Protein AF-A0A926JW50-F1 (afdb_monomer)

pLDDT: mean 82.28, std 10.08, range [58.91, 96.81]

Radius of gyration: 19.08 Å; Cα contacts (8 Å, |Δi|>4): 67; chains: 1; bounding box: 47×31×54 Å

Structure (mmCIF, N/CA/C/O backbone):
data_AF-A0A926JW50-F1
#
_entry.id   AF-A0A926JW50-F1
#
loop_
_atom_site.group_PDB
_atom_site.id
_atom_site.type_symbol
_atom_site.label_atom_id
_atom_site.label_alt_id
_atom_site.label_comp_id
_atom_site.label_asym_id
_atom_site.label_entity_id
_atom_site.label_seq_id
_atom_site.pdbx_PDB_ins_code
_atom_site.Cartn_x
_atom_site.Cartn_y
_atom_site.Cartn_z
_atom_site.occupancy
_atom_site.B_iso_or_equiv
_atom_site.auth_seq_id
_atom_site.auth_comp_id
_atom_site.auth_asym_id
_atom_site.auth_atom_id
_atom_site.pdbx_PDB_model_num
ATOM 1 N N . MET A 1 1 ? -28.348 -3.657 24.949 1.00 60.28 1 MET A N 1
ATOM 2 C CA . MET A 1 1 ? -28.036 -3.045 23.634 1.00 60.28 1 MET A CA 1
ATOM 3 C C . MET A 1 1 ? -27.288 -1.709 23.721 1.00 60.28 1 MET A C 1
ATOM 5 O O . MET A 1 1 ? -26.194 -1.633 23.182 1.00 60.28 1 MET A O 1
ATOM 9 N N . MET A 1 2 ? -27.793 -0.665 24.397 1.00 67.38 2 MET A N 1
ATOM 10 C CA . MET A 1 2 ? -27.147 0.671 24.382 1.00 67.38 2 MET A CA 1
ATOM 11 C C . MET A 1 2 ? -25.767 0.724 25.075 1.00 67.38 2 MET A C 1
ATOM 13 O O . MET A 1 2 ? -24.873 1.434 24.622 1.00 67.38 2 MET A O 1
ATOM 17 N N . LYS A 1 3 ? -25.569 -0.070 26.140 1.00 71.50 3 LYS A 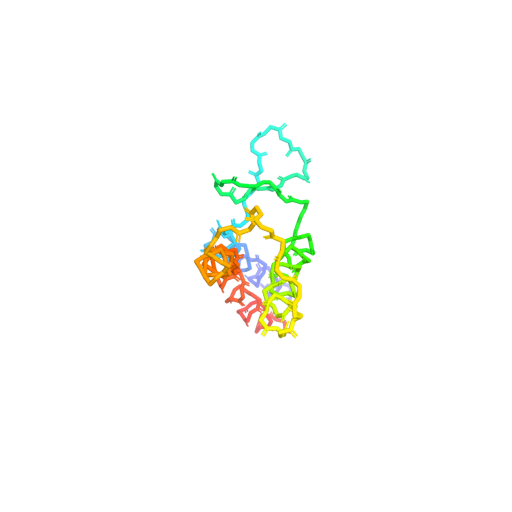N 1
ATOM 18 C CA . LYS A 1 3 ? -24.268 -0.216 26.824 1.00 71.50 3 LYS A CA 1
ATOM 19 C C . LYS A 1 3 ? -23.210 -0.893 25.938 1.00 71.50 3 LYS A C 1
ATOM 21 O O . LYS A 1 3 ? -22.079 -0.427 25.902 1.00 71.50 3 LYS A O 1
ATOM 26 N N . THR A 1 4 ? -23.593 -1.923 25.180 1.00 77.25 4 THR A N 1
ATOM 27 C CA . THR A 1 4 ? -22.712 -2.638 24.238 1.00 77.25 4 THR A CA 1
ATOM 28 C C . THR A 1 4 ? -22.263 -1.728 23.096 1.00 77.25 4 THR A C 1
ATOM 30 O O . THR A 1 4 ? -21.074 -1.622 22.843 1.00 77.25 4 THR A O 1
ATOM 33 N N . LYS A 1 5 ? -23.181 -0.952 22.495 1.00 78.12 5 LYS A N 1
ATOM 34 C CA . LYS A 1 5 ? -22.829 0.028 21.448 1.00 78.12 5 LYS A CA 1
ATOM 35 C C . LYS A 1 5 ? -21.827 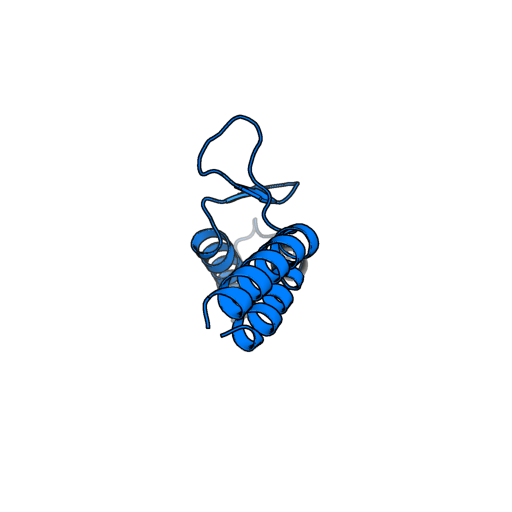1.087 21.930 1.00 78.12 5 LYS A C 1
ATOM 37 O O . LYS A 1 5 ? -20.902 1.428 21.203 1.00 78.12 5 LYS A O 1
ATOM 42 N N . LYS A 1 6 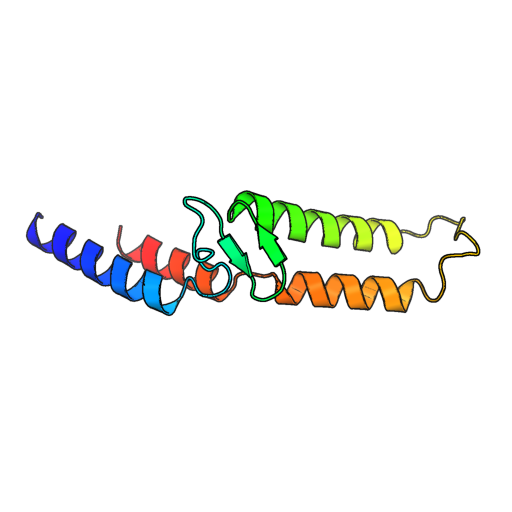? -21.983 1.590 23.163 1.00 82.44 6 LYS A N 1
ATOM 43 C CA . LYS A 1 6 ? -21.027 2.541 23.764 1.00 82.44 6 LYS A CA 1
ATOM 44 C C . LYS A 1 6 ? -19.654 1.913 24.028 1.00 82.44 6 LYS A C 1
ATOM 46 O O . LYS A 1 6 ? -18.652 2.598 23.864 1.00 82.44 6 LYS A O 1
ATOM 51 N N . LYS A 1 7 ? -19.614 0.637 24.427 1.00 86.00 7 LYS A N 1
ATOM 52 C CA . LYS A 1 7 ? -18.370 -0.118 24.625 1.00 86.00 7 LYS A CA 1
ATOM 53 C C . LYS A 1 7 ? -17.636 -0.332 23.295 1.00 86.00 7 LYS A C 1
ATOM 55 O O . LYS A 1 7 ? -16.483 0.062 23.195 1.00 86.00 7 LYS A O 1
ATOM 60 N N . ASN A 1 8 ? -18.330 -0.823 22.268 1.00 86.38 8 ASN A N 1
ATOM 61 C CA . ASN A 1 8 ? -17.736 -1.074 20.950 1.00 86.38 8 ASN A CA 1
ATOM 62 C C . ASN A 1 8 ? -17.223 0.223 20.302 1.00 86.38 8 ASN A C 1
ATOM 64 O O . ASN A 1 8 ? -16.162 0.226 19.696 1.00 86.38 8 ASN A O 1
ATOM 68 N N . LEU A 1 9 ? -17.923 1.353 20.485 1.00 86.69 9 LEU A N 1
ATOM 69 C CA . LEU A 1 9 ? -17.448 2.658 20.007 1.00 86.69 9 LEU A CA 1
ATOM 70 C C . LEU A 1 9 ? -16.151 3.104 20.700 1.00 86.69 9 LEU A C 1
ATOM 72 O O . LEU A 1 9 ? -15.310 3.737 20.069 1.00 86.69 9 LEU A O 1
ATOM 76 N N . LYS A 1 10 ? -16.002 2.814 21.997 1.00 88.81 10 LYS A N 1
ATOM 77 C CA . LYS A 1 10 ? -14.779 3.131 22.741 1.00 88.81 10 LYS A CA 1
ATOM 78 C C . LYS A 1 10 ? -13.611 2.275 22.245 1.00 88.81 10 LYS A C 1
ATOM 80 O O . LYS A 1 10 ? -12.568 2.829 21.926 1.00 88.81 10 LYS A O 1
ATOM 85 N N . GLU A 1 11 ? -13.828 0.969 22.108 1.00 87.44 11 GLU A N 1
ATOM 86 C CA . GLU A 1 11 ? -12.824 0.033 21.582 1.00 87.44 11 GLU A CA 1
ATOM 87 C C . GLU A 1 11 ? -12.415 0.391 20.146 1.00 87.44 11 GLU A C 1
ATOM 89 O O . GLU A 1 11 ? -11.233 0.378 19.828 1.00 87.44 11 GLU A O 1
ATOM 94 N N . LEU A 1 12 ? -13.362 0.807 19.296 1.00 88.50 12 LEU A N 1
ATOM 95 C CA . LEU A 1 12 ? -13.064 1.238 17.929 1.00 88.50 12 LEU A CA 1
ATOM 96 C C . LEU A 1 12 ? -12.192 2.503 17.885 1.00 88.50 12 LEU A C 1
ATOM 98 O O . LEU A 1 12 ? -11.339 2.618 17.011 1.00 88.50 12 LEU A O 1
ATOM 102 N N . LYS A 1 13 ? -12.387 3.446 18.818 1.00 86.19 13 LYS A N 1
ATOM 103 C CA . LYS A 1 13 ? -11.550 4.654 18.916 1.00 86.19 13 LYS A CA 1
ATOM 104 C C . LYS A 1 13 ? -10.125 4.328 19.354 1.00 86.19 13 LYS A C 1
ATOM 106 O O . LYS A 1 13 ? -9.189 4.771 18.704 1.00 86.19 13 LYS A O 1
ATOM 111 N N . GLU A 1 14 ? -9.977 3.532 20.411 1.00 87.69 14 G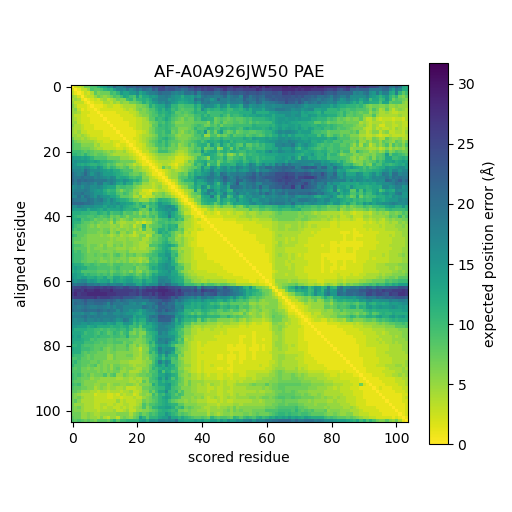LU A N 1
ATOM 112 C CA . GLU A 1 14 ? -8.662 3.094 20.909 1.00 87.69 14 GLU A CA 1
ATOM 113 C C . GLU A 1 14 ? -7.907 2.289 19.841 1.00 87.69 14 GLU A C 1
ATOM 115 O O . GLU A 1 14 ? -6.696 2.430 19.659 1.00 87.69 14 GLU A O 1
ATOM 120 N N . LEU A 1 15 ? -8.640 1.474 19.081 1.00 85.81 15 LEU A N 1
ATOM 121 C CA . LEU A 1 15 ? -8.081 0.747 17.958 1.00 85.81 15 LEU A CA 1
ATOM 122 C C . LEU A 1 15 ? -7.632 1.703 16.845 1.00 85.81 15 LEU A C 1
ATOM 124 O O . LEU A 1 15 ? -6.488 1.631 16.422 1.00 85.81 15 LEU A O 1
ATOM 128 N N . ALA A 1 16 ? -8.480 2.648 16.431 1.00 83.00 16 ALA A N 1
ATOM 129 C CA . ALA A 1 16 ? -8.144 3.607 15.378 1.00 83.00 16 ALA A CA 1
ATOM 130 C C . ALA A 1 16 ? -6.865 4.400 15.695 1.00 83.00 16 ALA A C 1
ATOM 132 O O . ALA A 1 16 ? -6.008 4.556 14.831 1.00 83.00 16 ALA A O 1
ATOM 133 N N . GLU A 1 17 ? -6.709 4.846 16.942 1.00 80.69 17 GLU A N 1
ATOM 134 C CA . GLU A 1 17 ? -5.530 5.592 17.404 1.00 80.69 17 GLU A CA 1
ATOM 135 C C . GLU A 1 17 ? -4.234 4.766 17.383 1.00 80.69 17 GLU A C 1
ATOM 137 O O . GLU A 1 17 ? -3.153 5.336 17.250 1.00 80.69 17 GLU A O 1
ATOM 142 N N . SER A 1 18 ? -4.325 3.439 17.512 1.00 79.12 18 SER A N 1
ATOM 143 C CA . SER A 1 18 ? -3.156 2.551 17.575 1.00 79.12 18 SER A CA 1
ATOM 144 C C . SER A 1 18 ? -2.780 1.909 16.239 1.00 79.12 18 SER A C 1
ATOM 146 O O . SER A 1 18 ? -1.647 1.453 16.101 1.00 79.12 18 SER A O 1
ATOM 148 N N . THR A 1 19 ? -3.695 1.872 15.265 1.00 76.94 19 THR A N 1
ATOM 149 C CA . THR A 1 19 ? -3.500 1.116 14.015 1.00 76.94 19 THR A CA 1
ATOM 150 C C . THR A 1 19 ? -3.680 1.930 12.730 1.00 76.94 19 THR A C 1
ATOM 152 O O . THR A 1 19 ? -3.293 1.448 11.676 1.00 76.94 19 THR A O 1
ATOM 155 N N . LEU A 1 20 ? -4.249 3.144 12.771 1.00 79.06 20 LEU A N 1
ATOM 156 C CA . LEU A 1 20 ? -4.327 4.037 11.599 1.00 79.06 20 LEU A CA 1
ATOM 157 C C . LEU A 1 20 ? -3.120 4.989 11.571 1.00 79.06 20 LEU A C 1
ATOM 159 O O . LEU A 1 20 ? -3.255 6.192 11.804 1.00 79.06 20 LEU A O 1
ATOM 163 N N . ILE A 1 21 ? -1.924 4.433 11.374 1.00 74.31 21 ILE A N 1
ATOM 164 C CA . ILE A 1 21 ? -0.648 5.144 11.556 1.00 74.31 21 ILE A CA 1
ATOM 165 C C . ILE A 1 21 ? 0.099 5.434 10.251 1.00 74.31 21 ILE A C 1
ATOM 167 O O . ILE A 1 21 ? 0.945 6.333 10.237 1.00 74.31 21 ILE A O 1
ATOM 171 N N . THR A 1 22 ? -0.210 4.712 9.173 1.00 73.56 22 THR A N 1
ATOM 172 C CA . THR A 1 22 ? 0.387 4.866 7.842 1.00 73.56 22 THR A CA 1
ATOM 173 C C . THR A 1 22 ? -0.060 6.171 7.203 1.00 73.56 22 THR A C 1
ATOM 175 O O . THR A 1 22 ? 0.762 6.913 6.669 1.00 73.56 22 THR A O 1
ATOM 178 N N . LEU A 1 23 ? -1.358 6.472 7.288 1.00 77.56 23 LEU A N 1
ATOM 179 C CA . LEU A 1 23 ? -1.969 7.662 6.710 1.00 77.56 23 LEU A CA 1
ATOM 180 C C . LEU A 1 23 ? -2.455 8.599 7.829 1.00 77.56 23 LEU A C 1
ATOM 182 O O . LEU A 1 23 ? -3.511 8.391 8.424 1.00 77.56 23 LEU A O 1
ATOM 186 N N . GLN A 1 24 ? -1.679 9.639 8.125 1.00 75.06 24 GLN A N 1
ATOM 187 C CA . GLN A 1 24 ? -1.910 10.551 9.248 1.00 75.06 24 GLN A CA 1
ATOM 188 C C . GLN A 1 24 ? -2.613 11.835 8.796 1.00 75.06 24 GLN A C 1
ATOM 190 O O . GLN A 1 24 ? -2.355 12.307 7.696 1.00 75.06 24 GLN A O 1
ATOM 195 N N . PRO A 1 25 ? -3.485 12.464 9.600 1.00 70.44 25 PRO A N 1
ATOM 196 C CA . PRO A 1 25 ? -4.047 13.768 9.252 1.00 70.44 25 PRO A CA 1
ATOM 197 C C . PRO A 1 25 ? -2.949 14.835 9.142 1.00 70.44 25 PRO A C 1
ATOM 199 O O . PRO A 1 25 ? -2.181 15.049 10.082 1.00 70.44 25 PRO A O 1
ATOM 202 N N . ARG A 1 26 ? -2.905 15.563 8.024 1.00 72.62 26 ARG A N 1
ATOM 203 C CA . ARG A 1 26 ? -1.915 16.620 7.806 1.00 72.62 26 ARG A CA 1
ATOM 204 C C . ARG A 1 26 ? -2.234 17.837 8.673 1.00 72.62 26 ARG A C 1
ATOM 206 O O . ARG A 1 26 ? -3.291 18.458 8.544 1.00 72.62 26 ARG A O 1
ATOM 213 N N . LYS A 1 27 ? -1.284 18.257 9.514 1.00 72.88 27 LYS A N 1
ATOM 214 C CA . LYS A 1 27 ? -1.459 19.442 10.373 1.00 72.88 27 LYS A CA 1
ATOM 215 C C . LYS A 1 27 ? -1.767 20.698 9.546 1.00 72.88 27 LYS A C 1
ATOM 217 O O . LYS A 1 27 ? -1.020 21.057 8.638 1.00 72.88 27 LYS A O 1
ATOM 222 N N . GLY A 1 28 ? -2.851 21.389 9.903 1.00 72.69 28 GLY A N 1
ATOM 223 C CA . GLY A 1 28 ? -3.259 22.660 9.291 1.00 72.69 28 GLY A CA 1
ATOM 224 C C . GLY A 1 28 ? -4.178 22.543 8.071 1.00 72.69 28 GLY A C 1
ATOM 225 O O . GLY A 1 28 ? -4.569 23.574 7.533 1.00 72.69 28 GLY A O 1
ATOM 226 N N . TYR A 1 29 ? -4.554 21.329 7.655 1.00 62.88 29 TYR A N 1
ATOM 227 C CA . TYR A 1 29 ? -5.504 21.105 6.565 1.00 62.88 29 TYR A CA 1
ATOM 228 C C . TYR A 1 29 ? -6.635 20.186 7.031 1.00 62.88 29 TYR A C 1
ATOM 230 O O . TYR A 1 29 ? -6.389 19.065 7.467 1.00 62.88 29 TYR A O 1
ATOM 238 N N . THR A 1 30 ? -7.878 20.652 6.929 1.00 61.34 30 THR A N 1
ATOM 239 C CA . THR A 1 30 ? -9.056 19.787 7.062 1.00 61.34 30 THR A CA 1
ATOM 240 C C . THR A 1 30 ? -9.130 18.880 5.831 1.00 61.34 30 THR A C 1
ATOM 242 O O . THR A 1 30 ? -8.934 19.356 4.714 1.00 61.34 30 THR A O 1
ATOM 245 N N . ASP A 1 31 ? -9.359 17.584 6.043 1.00 66.56 31 ASP A N 1
ATOM 246 C CA . ASP A 1 31 ? -9.547 16.564 4.995 1.00 66.56 31 ASP A CA 1
ATOM 247 C C . ASP A 1 31 ? -8.315 16.226 4.136 1.00 66.56 31 ASP A C 1
ATOM 249 O O . ASP A 1 31 ? -8.449 15.755 3.009 1.00 66.56 31 ASP A O 1
ATOM 253 N N . LYS A 1 32 ? -7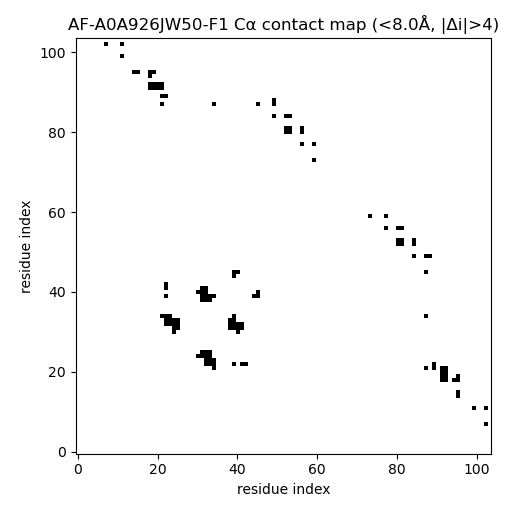.097 16.436 4.650 1.00 62.66 32 LYS A N 1
ATOM 254 C CA . LYS A 1 32 ? -5.868 15.969 3.987 1.00 62.66 32 LYS A CA 1
ATOM 255 C C . LYS A 1 32 ? -5.086 15.024 4.875 1.00 62.66 32 LYS A C 1
ATOM 257 O O . LYS A 1 32 ? -4.963 15.271 6.075 1.00 62.66 32 LYS A O 1
ATOM 262 N N . PHE A 1 33 ? -4.49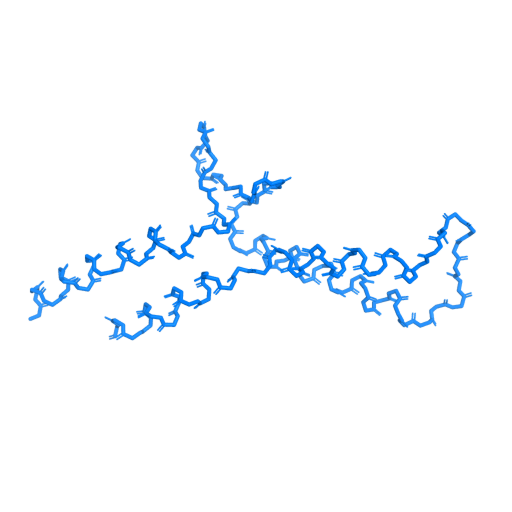4 14.004 4.263 1.00 64.62 33 PHE A N 1
ATOM 263 C CA . PHE A 1 33 ? -3.680 13.025 4.960 1.00 64.62 33 PHE A CA 1
ATOM 264 C C . PHE A 1 33 ? -2.256 12.925 4.380 1.00 64.62 33 PHE A C 1
ATOM 266 O O . PHE A 1 33 ? -2.003 13.266 3.223 1.00 64.62 33 PHE A O 1
ATOM 273 N N . GLU A 1 34 ? -1.316 12.474 5.204 1.00 59.56 34 GLU A N 1
ATOM 274 C CA . GLU A 1 34 ? 0.106 12.327 4.920 1.00 59.56 34 GLU A CA 1
ATOM 275 C C . GLU A 1 34 ? 0.590 10.923 5.303 1.00 59.56 34 GLU A C 1
ATOM 277 O O . GLU A 1 34 ? 0.356 10.437 6.404 1.00 59.56 34 GLU A O 1
ATOM 282 N N . VAL A 1 35 ? 1.301 10.275 4.389 1.00 64.25 35 VAL A N 1
ATOM 283 C CA . VAL A 1 35 ? 2.377 9.348 4.752 1.00 64.25 35 VAL A CA 1
ATOM 284 C C . VAL A 1 35 ? 3.591 10.248 5.026 1.00 64.25 35 VAL A C 1
ATOM 286 O O . VAL A 1 35 ? 3.709 11.264 4.338 1.00 64.25 35 VAL A O 1
ATOM 289 N N . PRO A 1 36 ? 4.518 9.940 5.955 1.00 65.12 36 PRO A N 1
ATOM 290 C CA . PRO A 1 36 ? 5.605 10.852 6.354 1.00 65.12 36 PRO A CA 1
ATOM 291 C C . PRO A 1 36 ? 6.474 11.455 5.221 1.00 65.12 36 PRO A C 1
ATOM 293 O O . PRO A 1 36 ? 7.313 12.318 5.475 1.00 65.12 36 PRO A O 1
ATOM 296 N N . PHE A 1 37 ? 6.293 11.007 3.975 1.00 62.56 37 PHE A N 1
ATOM 297 C CA . PHE A 1 37 ? 7.028 11.413 2.782 1.00 62.56 37 PHE A CA 1
ATOM 298 C C . PHE A 1 37 ? 6.126 11.841 1.594 1.00 62.56 37 PHE A C 1
ATOM 300 O O . PHE A 1 37 ? 6.658 12.375 0.623 1.00 62.56 37 PHE A O 1
ATOM 307 N N . VAL A 1 38 ? 4.796 11.610 1.622 1.00 72.38 38 VAL A N 1
ATOM 308 C CA . VAL A 1 38 ? 3.856 11.831 0.489 1.00 72.38 38 VAL A CA 1
ATOM 309 C C . VAL A 1 38 ? 2.435 12.152 0.994 1.00 72.38 38 VAL A C 1
ATOM 311 O O . VAL A 1 38 ? 1.979 11.556 1.962 1.00 72.38 38 VAL A O 1
ATOM 314 N N . ASN A 1 39 ? 1.712 13.070 0.339 1.00 75.69 39 ASN A N 1
ATOM 315 C CA . ASN A 1 39 ? 0.317 13.398 0.684 1.00 75.69 39 ASN A CA 1
ATOM 316 C C . ASN A 1 39 ? -0.672 12.584 -0.161 1.00 75.69 39 ASN A C 1
ATOM 318 O O . ASN A 1 39 ? -0.460 12.476 -1.367 1.00 75.69 39 ASN A O 1
ATOM 322 N N . PHE A 1 40 ? -1.769 12.128 0.448 1.00 82.62 40 PHE A N 1
ATOM 323 C CA . PHE A 1 40 ? -2.883 11.456 -0.233 1.00 82.62 40 PHE A CA 1
ATOM 324 C C . PHE A 1 40 ? -4.223 12.048 0.213 1.00 82.62 40 PHE A C 1
ATOM 326 O O . PHE A 1 40 ? -4.362 12.530 1.341 1.00 82.62 40 PHE A O 1
ATOM 333 N N . GLU A 1 41 ? -5.226 11.999 -0.661 1.00 84.00 41 GLU A N 1
ATOM 334 C CA . GLU A 1 41 ? -6.587 12.442 -0.320 1.00 84.00 41 GLU A CA 1
ATOM 335 C C . GLU A 1 41 ? -7.288 11.472 0.649 1.00 84.00 41 GLU A C 1
ATOM 337 O O . GLU A 1 41 ? -8.131 11.877 1.447 1.00 84.00 41 GLU A O 1
ATOM 342 N N . GLY A 1 42 ? -6.918 10.189 0.623 1.00 85.06 42 GLY A N 1
ATOM 343 C CA . GLY A 1 42 ? -7.478 9.146 1.482 1.00 85.06 42 GLY A CA 1
ATOM 344 C C . GLY A 1 42 ? -7.041 7.742 1.057 1.00 85.06 42 GLY A C 1
ATOM 345 O O . GLY A 1 42 ? -6.202 7.585 0.170 1.00 85.06 42 GLY A O 1
ATOM 346 N N . TYR A 1 43 ? -7.645 6.703 1.645 1.00 86.88 43 TYR A N 1
ATOM 347 C CA . TYR A 1 43 ? -7.308 5.304 1.331 1.00 86.88 43 TYR A CA 1
ATOM 348 C C . TYR A 1 43 ? -7.544 4.923 -0.129 1.00 86.88 43 TYR A C 1
ATOM 350 O O . TYR A 1 43 ? -6.759 4.171 -0.693 1.00 86.88 43 TYR A O 1
ATOM 358 N N . THR A 1 44 ? -8.592 5.451 -0.763 1.00 88.50 44 THR A N 1
ATOM 359 C CA . THR A 1 44 ? -8.856 5.190 -2.185 1.00 88.50 44 THR A CA 1
ATOM 360 C C . THR A 1 44 ? -7.702 5.669 -3.066 1.00 88.50 44 THR A C 1
ATOM 362 O O . THR A 1 44 ? -7.270 4.941 -3.954 1.00 88.50 44 THR A O 1
ATOM 365 N N . ASP A 1 45 ? -7.174 6.861 -2.788 1.00 90.75 45 ASP A N 1
ATOM 366 C CA . ASP A 1 45 ? -6.039 7.451 -3.504 1.00 90.75 45 ASP A CA 1
ATOM 367 C C . ASP A 1 45 ? -4.727 6.695 -3.211 1.00 90.75 45 ASP A C 1
ATOM 369 O O . ASP A 1 45 ? -3.973 6.356 -4.126 1.00 90.75 45 ASP A O 1
ATOM 373 N N . LEU A 1 46 ? -4.509 6.303 -1.948 1.00 90.38 46 LEU A N 1
ATOM 374 C CA . LEU A 1 46 ? -3.394 5.435 -1.553 1.00 90.38 46 LEU A CA 1
ATOM 375 C C . LEU A 1 46 ? -3.410 4.102 -2.322 1.00 90.38 46 LEU A C 1
ATOM 377 O O . LEU A 1 46 ? -2.406 3.722 -2.926 1.00 90.38 46 LEU A O 1
ATOM 381 N N . PHE A 1 47 ? -4.548 3.403 -2.345 1.00 92.06 47 PHE A N 1
ATOM 382 C CA . PHE A 1 47 ? -4.674 2.122 -3.043 1.00 92.06 47 PHE A CA 1
ATOM 383 C C . PHE A 1 47 ? -4.552 2.270 -4.559 1.00 92.06 47 PHE A C 1
ATOM 385 O O . PHE A 1 47 ? -3.871 1.458 -5.182 1.00 92.06 47 PHE A O 1
ATOM 392 N N . ALA A 1 48 ? -5.145 3.311 -5.151 1.00 94.19 48 ALA A N 1
ATOM 393 C CA . ALA A 1 48 ? -4.984 3.604 -6.573 1.00 94.19 48 ALA A CA 1
ATOM 394 C C . ALA A 1 48 ? -3.512 3.864 -6.929 1.00 94.19 48 ALA A C 1
ATOM 396 O O . ALA A 1 48 ? -3.022 3.378 -7.950 1.00 94.19 48 ALA A O 1
ATOM 397 N N . THR A 1 49 ? -2.779 4.562 -6.058 1.00 94.50 49 THR A N 1
ATOM 398 C CA . THR A 1 49 ? -1.343 4.800 -6.227 1.00 94.50 49 THR A CA 1
ATOM 399 C C . THR A 1 49 ? -0.545 3.499 -6.159 1.00 94.50 49 THR A C 1
ATOM 401 O O . THR A 1 49 ? 0.256 3.231 -7.054 1.00 94.50 49 THR A O 1
ATOM 404 N N . ILE A 1 50 ? -0.775 2.659 -5.144 1.00 95.06 50 ILE A N 1
ATOM 405 C CA . ILE A 1 50 ? -0.125 1.342 -5.025 1.00 95.06 50 ILE A CA 1
ATOM 406 C C . ILE A 1 50 ? -0.411 0.494 -6.269 1.00 95.06 50 ILE A C 1
ATOM 408 O O . ILE A 1 50 ? 0.507 -0.075 -6.859 1.00 95.06 50 ILE A O 1
ATOM 412 N N . GLU A 1 51 ? -1.670 0.447 -6.707 1.00 96.69 51 GLU A N 1
ATOM 413 C CA . GLU A 1 51 ? -2.081 -0.303 -7.890 1.00 96.69 51 GLU A CA 1
ATOM 414 C C . GLU A 1 51 ? -1.368 0.197 -9.155 1.00 96.69 51 GLU A C 1
ATOM 416 O O . GLU A 1 51 ? -0.863 -0.609 -9.940 1.00 96.69 51 GLU A O 1
ATOM 421 N N . ALA A 1 52 ? -1.273 1.516 -9.345 1.00 96.81 52 ALA A N 1
ATOM 422 C CA . ALA A 1 52 ? -0.567 2.109 -10.475 1.00 96.81 52 ALA A CA 1
ATOM 423 C C . ALA A 1 52 ? 0.926 1.734 -10.482 1.00 96.81 52 ALA A C 1
ATOM 425 O O . ALA A 1 52 ? 1.446 1.334 -11.526 1.00 96.81 52 ALA A O 1
ATOM 426 N N . LEU A 1 53 ? 1.602 1.791 -9.326 1.00 96.31 53 LEU A N 1
ATOM 427 C CA . LEU A 1 53 ? 3.008 1.382 -9.193 1.00 96.31 53 LEU A CA 1
ATOM 428 C C . LEU A 1 53 ? 3.199 -0.092 -9.585 1.00 96.31 53 LEU A C 1
ATOM 430 O O . LEU A 1 53 ? 4.114 -0.417 -10.345 1.00 96.31 53 LEU A O 1
ATOM 434 N N . LEU A 1 54 ? 2.310 -0.979 -9.124 1.00 96.69 54 LEU A N 1
ATOM 435 C CA . LEU A 1 54 ? 2.349 -2.404 -9.459 1.00 96.69 54 LEU A CA 1
ATOM 436 C C . LEU A 1 54 ? 2.097 -2.651 -10.952 1.00 96.69 54 LEU A C 1
ATOM 438 O O . LEU A 1 54 ? 2.859 -3.385 -11.581 1.00 96.69 54 LEU A O 1
ATOM 442 N N . LYS A 1 55 ? 1.075 -2.018 -11.541 1.00 94.56 55 LYS A N 1
ATOM 443 C CA . LYS A 1 55 ? 0.747 -2.149 -12.972 1.00 94.56 55 LYS A CA 1
ATOM 444 C C . LYS A 1 55 ? 1.894 -1.688 -13.866 1.00 94.56 55 LYS A C 1
ATOM 446 O O . LYS A 1 55 ? 2.197 -2.363 -14.845 1.00 94.56 55 LYS A O 1
ATOM 451 N N . VAL A 1 56 ? 2.562 -0.586 -13.519 1.00 92.06 56 VAL A N 1
ATOM 452 C CA . VAL A 1 56 ? 3.743 -0.105 -14.253 1.00 92.06 56 VAL A CA 1
ATOM 453 C C . VAL A 1 56 ? 4.887 -1.114 -14.171 1.00 92.06 56 VAL A C 1
ATOM 455 O O . VAL A 1 56 ? 5.508 -1.398 -15.191 1.00 92.06 56 VAL A O 1
ATOM 458 N N . CYS A 1 57 ? 5.148 -1.701 -12.999 1.00 93.12 57 CYS A N 1
ATOM 459 C CA . CYS A 1 57 ? 6.154 -2.756 -12.867 1.00 93.12 57 CYS A CA 1
ATOM 460 C C . CYS A 1 57 ? 5.804 -4.005 -13.686 1.00 93.12 57 CYS 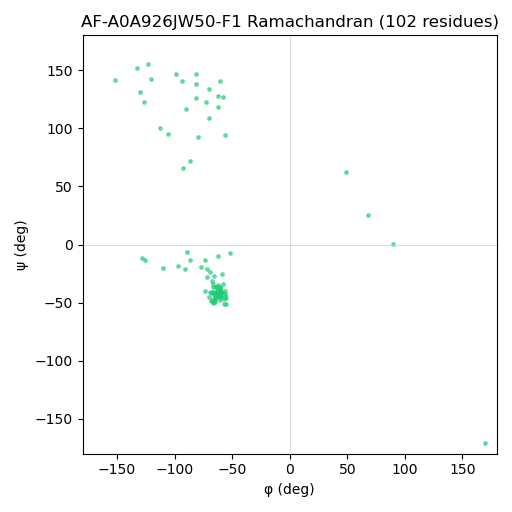A C 1
ATOM 462 O O . CYS A 1 57 ? 6.688 -4.550 -14.334 1.00 93.12 57 CYS A O 1
ATOM 464 N N . VAL A 1 58 ? 4.537 -4.436 -13.693 1.00 91.38 58 VAL A N 1
ATOM 465 C CA . VAL A 1 58 ? 4.066 -5.561 -14.522 1.00 91.38 58 VAL A CA 1
ATOM 466 C C . VAL A 1 58 ? 4.244 -5.259 -16.009 1.00 91.38 58 VAL A C 1
ATOM 468 O O . VAL A 1 58 ? 4.745 -6.099 -16.749 1.00 91.38 58 VAL A O 1
ATOM 471 N N . LEU A 1 59 ? 3.880 -4.055 -16.451 1.00 89.19 59 LEU A N 1
ATOM 472 C CA . LEU A 1 59 ? 4.072 -3.639 -17.838 1.00 89.19 59 LEU A CA 1
ATOM 473 C C . LEU A 1 59 ? 5.562 -3.599 -18.206 1.00 89.19 59 LEU A C 1
ATOM 475 O O . LEU A 1 59 ? 5.939 -4.031 -19.283 1.00 89.19 59 LEU A O 1
ATOM 479 N N . ALA A 1 60 ? 6.417 -3.120 -17.301 1.00 87.56 60 ALA A N 1
ATOM 480 C CA . ALA A 1 60 ? 7.856 -3.028 -17.531 1.00 87.56 60 ALA A CA 1
ATOM 481 C C . ALA A 1 60 ? 8.575 -4.391 -17.530 1.00 87.56 60 ALA A C 1
ATOM 483 O O . ALA A 1 60 ? 9.689 -4.480 -18.049 1.00 87.56 60 ALA A O 1
ATOM 484 N N . THR A 1 61 ? 7.990 -5.432 -16.925 1.00 86.75 61 THR A N 1
ATOM 485 C CA . THR A 1 61 ? 8.530 -6.804 -16.949 1.00 86.75 61 THR A CA 1
ATOM 486 C C . THR A 1 61 ? 8.000 -7.638 -18.107 1.00 86.75 61 THR A C 1
ATOM 488 O O . THR A 1 61 ? 8.641 -8.620 -18.481 1.00 86.75 61 THR A O 1
ATOM 491 N N . GLN A 1 62 ? 6.859 -7.267 -18.686 1.00 85.12 62 GLN A N 1
ATOM 492 C CA . GLN A 1 62 ? 6.407 -7.806 -19.961 1.00 85.12 62 GLN A CA 1
ATOM 493 C C . GLN A 1 62 ? 7.334 -7.242 -21.040 1.00 85.12 62 GLN A C 1
ATOM 495 O O . GLN A 1 62 ? 7.354 -6.042 -21.281 1.00 85.12 62 GLN A O 1
ATOM 500 N N . GLU A 1 63 ? 8.187 -8.092 -21.610 1.00 59.75 63 GLU A N 1
ATOM 501 C CA . GLU A 1 63 ? 9.203 -7.705 -22.591 1.00 59.75 63 GLU A CA 1
ATOM 502 C C . GLU A 1 63 ? 8.585 -6.995 -23.806 1.00 59.75 63 GLU A C 1
ATOM 504 O O . GLU A 1 63 ? 8.204 -7.628 -24.788 1.00 59.75 63 GLU A O 1
ATOM 509 N N . ASP A 1 64 ? 8.543 -5.665 -23.776 1.00 61.91 64 ASP A N 1
ATOM 510 C CA . ASP A 1 64 ? 8.486 -4.871 -24.992 1.00 61.91 64 ASP A CA 1
ATOM 511 C C . ASP A 1 64 ? 9.915 -4.765 -25.536 1.00 61.91 64 ASP A C 1
ATOM 513 O O . ASP A 1 64 ? 10.848 -4.355 -24.838 1.00 61.91 64 ASP A O 1
ATOM 517 N N . GLN A 1 65 ? 10.112 -5.143 -26.801 1.00 58.91 65 GLN A N 1
ATOM 518 C CA . GLN A 1 65 ? 11.435 -5.183 -27.446 1.00 58.91 65 GLN A CA 1
ATOM 519 C C . GLN A 1 65 ? 12.111 -3.802 -27.523 1.00 58.91 65 GLN A C 1
ATOM 521 O O . GLN A 1 65 ? 13.294 -3.692 -27.857 1.00 58.91 65 GLN A O 1
ATOM 526 N N . HIS A 1 66 ? 11.374 -2.735 -27.213 1.00 70.00 66 HIS A N 1
ATOM 527 C CA . HIS A 1 66 ? 11.849 -1.369 -27.276 1.00 70.00 66 HIS A CA 1
ATOM 528 C C . HIS A 1 66 ? 12.106 -0.788 -25.884 1.00 70.00 66 HIS A C 1
ATOM 530 O O . HIS A 1 66 ? 11.233 -0.212 -25.240 1.00 70.00 66 HIS A O 1
ATOM 536 N N . ARG A 1 67 ? 13.364 -0.868 -25.447 1.00 72.56 67 ARG A N 1
ATOM 537 C CA . ARG A 1 67 ? 13.865 -0.102 -24.306 1.00 72.56 67 ARG A CA 1
ATOM 538 C C . ARG A 1 67 ? 14.427 1.235 -24.797 1.00 72.56 67 ARG A C 1
ATOM 540 O O . ARG A 1 67 ? 15.448 1.227 -25.491 1.00 72.56 67 ARG A O 1
ATOM 547 N N . PRO A 1 68 ? 13.850 2.383 -24.403 1.00 79.62 68 PRO A N 1
ATOM 548 C CA . PRO A 1 68 ? 14.415 3.671 -24.771 1.00 79.62 68 PRO A CA 1
ATOM 549 C C . PRO A 1 68 ? 15.847 3.824 -24.218 1.00 79.62 68 PRO A C 1
ATOM 551 O O . PRO A 1 68 ? 16.090 3.460 -23.061 1.00 79.62 68 PRO A O 1
ATOM 554 N N . PRO A 1 69 ? 16.797 4.413 -24.972 1.00 78.69 69 PRO A N 1
ATOM 555 C CA . PRO A 1 69 ? 18.207 4.506 -24.565 1.00 78.69 69 PRO A CA 1
ATOM 556 C C . PRO A 1 69 ? 18.440 5.253 -23.243 1.00 78.69 69 PRO A C 1
ATOM 558 O O . PRO A 1 69 ? 19.438 5.027 -22.559 1.00 78.69 69 PRO A O 1
ATOM 561 N N . PHE A 1 70 ? 17.521 6.149 -22.870 1.00 84.44 70 PHE A N 1
ATOM 562 C CA . PHE A 1 70 ? 17.604 6.928 -21.636 1.00 84.44 70 PHE A CA 1
ATOM 563 C C . PHE A 1 70 ? 17.220 6.125 -20.381 1.00 84.44 70 PHE A C 1
ATOM 565 O O . PHE A 1 70 ? 17.606 6.508 -19.276 1.00 84.44 70 PHE A O 1
ATOM 572 N N . VAL A 1 71 ? 16.502 5.002 -20.520 1.00 82.31 71 VAL A N 1
ATOM 573 C CA . VAL A 1 71 ? 16.123 4.147 -19.388 1.00 82.31 71 VAL A CA 1
ATOM 574 C C . VAL A 1 71 ? 17.319 3.281 -19.011 1.00 82.31 71 VAL A C 1
ATOM 576 O O . VAL A 1 71 ? 17.540 2.195 -19.551 1.00 82.31 71 VAL A O 1
ATOM 579 N N . LYS A 1 72 ? 18.129 3.764 -18.069 1.00 81.00 72 LYS A N 1
ATOM 580 C CA . LYS A 1 72 ? 19.249 3.008 -17.493 1.00 81.00 72 LYS A CA 1
ATOM 581 C C . LYS A 1 72 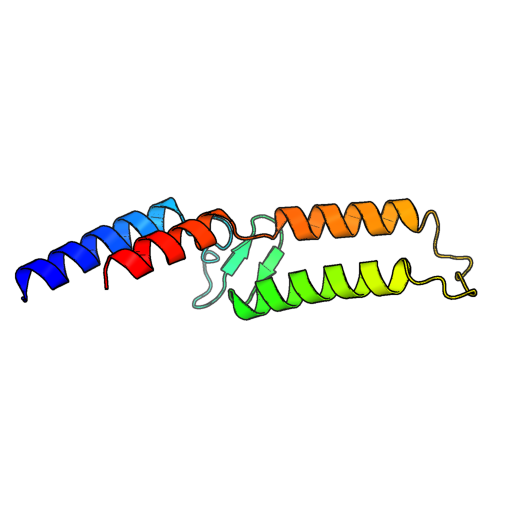? 18.729 2.057 -16.412 1.00 81.00 72 LYS A C 1
ATOM 583 O O . LYS A 1 72 ? 17.869 2.431 -15.626 1.00 81.00 72 LYS A O 1
ATOM 588 N N . SER A 1 73 ? 19.255 0.833 -16.389 1.00 85.56 73 SER A N 1
ATOM 589 C CA . SER A 1 73 ? 18.989 -0.182 -15.356 1.00 85.56 73 SER A CA 1
ATOM 590 C C . SER A 1 73 ? 17.495 -0.413 -15.024 1.00 85.56 73 SER A C 1
ATOM 592 O O . SER A 1 73 ? 17.092 -0.216 -13.882 1.00 85.56 73 SER A O 1
ATOM 594 N N . PRO A 1 74 ? 16.656 -0.867 -15.976 1.00 86.00 74 PRO A N 1
ATOM 595 C CA . PRO A 1 74 ? 15.213 -1.049 -15.783 1.00 86.00 74 PRO A CA 1
ATOM 596 C C . PRO A 1 74 ? 14.886 -1.963 -14.600 1.00 86.00 74 PRO A C 1
ATOM 598 O O . PRO A 1 74 ? 14.013 -1.632 -13.811 1.00 86.00 74 PRO A O 1
ATOM 601 N N . ILE A 1 75 ? 15.652 -3.041 -14.403 1.00 88.50 75 ILE A N 1
ATOM 602 C CA . ILE A 1 75 ? 15.496 -3.951 -13.256 1.00 88.50 75 ILE A CA 1
ATOM 603 C C . ILE A 1 75 ? 15.686 -3.210 -11.923 1.00 88.50 75 ILE A C 1
ATOM 605 O O . ILE A 1 75 ? 14.945 -3.442 -10.972 1.00 88.50 75 ILE A O 1
ATOM 609 N N . TYR A 1 76 ? 16.661 -2.299 -11.849 1.00 88.62 76 TYR A N 1
ATOM 610 C CA . TYR A 1 76 ? 16.896 -1.496 -10.650 1.00 88.62 76 TYR A CA 1
ATOM 611 C C . TYR A 1 76 ? 15.724 -0.544 -10.382 1.00 88.62 76 TYR A C 1
ATOM 613 O O . TYR A 1 76 ? 15.263 -0.459 -9.247 1.00 88.62 76 TYR A O 1
ATOM 621 N N . ASN A 1 77 ? 15.200 0.106 -11.426 1.00 90.69 77 ASN A N 1
ATOM 622 C CA . ASN A 1 77 ? 14.053 1.009 -11.300 1.00 90.69 77 ASN A CA 1
ATOM 623 C C . ASN A 1 77 ? 12.787 0.253 -10.878 1.00 90.69 77 ASN A C 1
ATOM 625 O O . ASN A 1 77 ? 12.125 0.674 -9.938 1.00 90.69 77 ASN A O 1
ATOM 629 N N . ILE A 1 78 ? 12.507 -0.901 -11.498 1.00 92.81 78 ILE A N 1
ATOM 630 C CA . ILE A 1 78 ? 11.400 -1.791 -11.114 1.00 92.81 78 ILE A CA 1
ATOM 631 C C . ILE A 1 78 ? 11.513 -2.166 -9.634 1.00 92.81 78 ILE A C 1
ATOM 633 O O . ILE A 1 78 ? 10.537 -2.064 -8.895 1.00 92.81 78 ILE A O 1
ATOM 637 N N . ARG A 1 79 ? 12.711 -2.549 -9.171 1.00 92.44 79 ARG A N 1
ATOM 638 C CA . ARG A 1 79 ? 12.932 -2.892 -7.762 1.00 92.44 79 ARG A CA 1
ATOM 639 C C . ARG A 1 79 ? 12.628 -1.719 -6.829 1.00 92.44 79 ARG A C 1
ATOM 641 O O . ARG A 1 79 ? 11.900 -1.912 -5.863 1.00 92.44 79 ARG A O 1
ATOM 648 N N . LEU A 1 80 ? 13.132 -0.518 -7.122 1.00 91.81 80 LEU A N 1
ATOM 649 C CA . LEU A 1 80 ? 12.849 0.672 -6.308 1.00 91.81 80 LEU A CA 1
ATOM 650 C C . LEU A 1 80 ? 11.351 1.005 -6.264 1.00 91.81 80 LEU A C 1
ATOM 652 O O . LEU A 1 80 ? 10.827 1.354 -5.209 1.00 91.81 80 LEU A O 1
ATOM 656 N N . THR A 1 81 ? 10.653 0.876 -7.393 1.00 93.81 81 THR A N 1
ATOM 657 C CA . THR A 1 81 ? 9.204 1.096 -7.470 1.00 93.81 81 THR A CA 1
ATOM 658 C C . THR A 1 81 ? 8.432 0.070 -6.638 1.00 93.81 81 THR A C 1
ATOM 660 O O . THR A 1 81 ? 7.511 0.447 -5.916 1.00 93.81 81 THR A O 1
ATOM 663 N N . LEU A 1 82 ? 8.825 -1.207 -6.676 1.00 94.75 82 LEU A N 1
ATOM 664 C CA . LEU A 1 82 ? 8.234 -2.249 -5.831 1.00 94.75 82 LEU A CA 1
ATOM 665 C C . LEU A 1 82 ? 8.515 -2.009 -4.340 1.00 94.75 82 LEU A C 1
ATOM 667 O O . LEU A 1 82 ? 7.610 -2.148 -3.526 1.00 94.75 82 LEU A O 1
ATOM 671 N N . GLU A 1 83 ? 9.731 -1.595 -3.973 1.00 89.44 83 GLU A N 1
ATOM 672 C CA . GLU A 1 83 ? 10.065 -1.225 -2.590 1.00 89.44 83 GLU A CA 1
ATOM 673 C C . GLU A 1 83 ? 9.203 -0.058 -2.086 1.00 89.44 83 GLU A C 1
ATOM 675 O O . GLU A 1 83 ? 8.762 -0.072 -0.936 1.00 89.44 83 GLU A O 1
ATOM 680 N N . LEU A 1 84 ? 8.936 0.942 -2.935 1.00 89.88 84 LEU A N 1
ATOM 681 C CA . LEU A 1 84 ? 8.023 2.036 -2.607 1.00 89.88 84 LEU A CA 1
ATOM 682 C C . LEU A 1 84 ? 6.589 1.531 -2.416 1.00 89.88 84 LEU A C 1
ATOM 684 O O . LEU A 1 84 ? 5.969 1.873 -1.414 1.00 89.88 84 LEU A O 1
ATOM 688 N N . ALA A 1 85 ? 6.083 0.699 -3.331 1.00 92.81 85 ALA A N 1
ATOM 689 C CA . ALA A 1 85 ? 4.753 0.106 -3.202 1.00 92.81 85 ALA A CA 1
ATOM 690 C C . ALA A 1 85 ? 4.618 -0.671 -1.881 1.00 92.81 85 ALA A C 1
ATOM 692 O O . ALA A 1 85 ? 3.649 -0.464 -1.159 1.00 92.81 85 ALA A O 1
ATOM 693 N N . CYS A 1 86 ? 5.626 -1.469 -1.506 1.00 89.19 86 CYS A N 1
ATOM 694 C CA . CYS A 1 86 ? 5.655 -2.182 -0.227 1.00 89.19 86 CYS A CA 1
ATOM 695 C C . CYS A 1 86 ? 5.597 -1.243 0.984 1.00 89.19 86 CYS A C 1
ATOM 697 O O . CYS A 1 86 ? 4.894 -1.543 1.941 1.00 89.19 86 CYS A O 1
ATOM 699 N N . LYS A 1 87 ? 6.309 -0.109 0.955 1.00 85.19 87 LYS A N 1
ATOM 700 C CA . LYS A 1 87 ? 6.289 0.880 2.051 1.00 85.19 87 LYS A CA 1
ATOM 701 C C . LYS A 1 87 ? 4.959 1.620 2.181 1.00 85.19 87 LYS A C 1
ATOM 703 O O . LYS A 1 87 ? 4.689 2.167 3.241 1.00 85.19 87 LYS A O 1
ATOM 708 N N . LEU A 1 88 ? 4.177 1.687 1.106 1.00 89.38 88 LEU A N 1
ATOM 709 C CA . LEU A 1 88 ? 2.863 2.330 1.096 1.00 89.38 88 LEU A CA 1
ATOM 710 C C . LEU A 1 88 ? 1.737 1.388 1.542 1.00 89.38 88 LEU A C 1
ATOM 712 O O . LEU A 1 88 ? 0.636 1.867 1.794 1.00 89.38 88 LEU A O 1
ATOM 716 N N . MET A 1 89 ? 1.986 0.077 1.629 1.00 90.31 89 MET A N 1
ATOM 717 C CA . MET A 1 89 ? 0.978 -0.901 2.041 1.00 90.31 89 MET A CA 1
ATOM 718 C C . MET A 1 89 ? 0.505 -0.619 3.476 1.00 90.31 89 MET A C 1
ATOM 720 O O . MET A 1 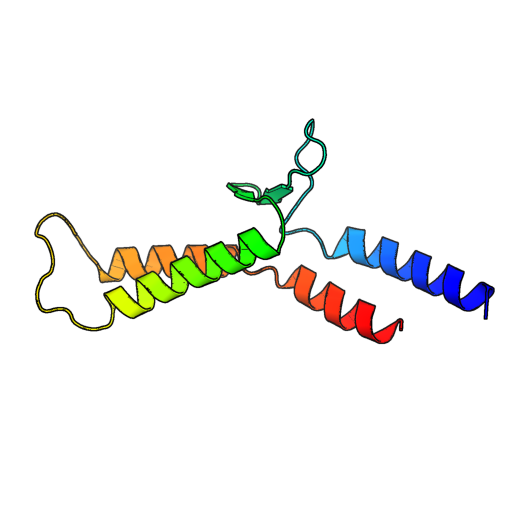89 ? 1.317 -0.716 4.395 1.00 90.31 89 MET A O 1
ATOM 724 N N . PRO A 1 90 ? -0.790 -0.329 3.689 1.00 88.81 90 PRO A N 1
ATOM 725 C CA . PRO A 1 90 ? -1.309 0.029 5.004 1.00 88.81 90 PRO A CA 1
ATOM 726 C C . PRO A 1 90 ? -1.684 -1.242 5.793 1.00 88.81 90 PRO A C 1
ATOM 728 O O . PRO A 1 90 ? -2.858 -1.604 5.908 1.00 88.81 90 PRO A O 1
ATOM 731 N N . PHE A 1 91 ? -0.680 -2.006 6.241 1.00 86.19 91 PHE A N 1
ATOM 732 C CA . PHE A 1 91 ? -0.891 -3.301 6.907 1.00 86.19 91 PHE A CA 1
ATOM 733 C C . PHE A 1 91 ? -1.551 -3.148 8.279 1.00 86.19 91 PHE A C 1
ATOM 735 O O . PHE A 1 91 ? -2.467 -3.902 8.610 1.00 86.19 91 PHE A O 1
ATOM 742 N N . GLU A 1 92 ? -1.125 -2.156 9.054 1.00 83.94 92 GLU A N 1
ATOM 743 C CA . GLU A 1 92 ? -1.673 -1.832 10.366 1.00 83.94 92 GLU A CA 1
ATOM 744 C C . GLU A 1 92 ? -3.151 -1.431 10.253 1.00 83.94 92 GLU A C 1
ATOM 746 O O . GLU A 1 92 ? -3.996 -1.871 11.035 1.00 83.94 92 GLU A O 1
ATOM 751 N N . GLU A 1 93 ? -3.506 -0.689 9.207 1.00 84.44 93 GLU A N 1
ATOM 752 C CA . GLU A 1 93 ? -4.890 -0.370 8.875 1.00 84.44 93 GLU A CA 1
ATOM 753 C C . GLU A 1 93 ? -5.691 -1.601 8.432 1.00 84.44 93 GLU A C 1
ATOM 755 O O . GLU A 1 93 ? -6.892 -1.690 8.682 1.00 84.44 93 GLU A O 1
ATOM 760 N N . GLY A 1 94 ? -5.048 -2.579 7.795 1.00 84.81 94 GLY A N 1
ATOM 761 C CA . GLY A 1 94 ? -5.653 -3.885 7.541 1.00 84.81 94 GLY A CA 1
ATOM 762 C C . GLY A 1 94 ? -6.053 -4.583 8.845 1.00 84.81 94 GLY A C 1
ATOM 763 O O . GLY A 1 94 ? -7.189 -5.039 8.984 1.00 84.81 94 GLY A O 1
ATOM 764 N N . GLU A 1 95 ? -5.171 -4.580 9.852 1.00 86.12 95 GLU A N 1
ATOM 765 C CA . GLU A 1 95 ? -5.499 -5.124 11.176 1.00 86.12 95 GLU A CA 1
ATOM 766 C C . GLU A 1 95 ? -6.640 -4.366 11.862 1.00 86.12 95 GLU A C 1
ATOM 768 O O . GLU A 1 95 ? -7.440 -4.974 12.585 1.00 86.12 95 GLU A O 1
ATOM 773 N N . PHE A 1 96 ? -6.714 -3.043 11.658 1.00 86.94 96 PHE A N 1
ATOM 774 C CA . PHE A 1 96 ? -7.841 -2.238 12.123 1.00 86.94 96 PHE A CA 1
ATOM 775 C C . PHE A 1 96 ? -9.151 -2.798 11.575 1.00 86.94 96 PHE A C 1
ATOM 777 O O . PHE A 1 96 ? -10.077 -3.046 12.346 1.00 86.94 96 PHE A O 1
ATOM 784 N N . LEU A 1 97 ? -9.226 -3.017 10.258 1.00 85.75 97 LEU A N 1
ATOM 785 C CA . LEU A 1 97 ? -10.433 -3.500 9.589 1.00 85.75 97 LEU A CA 1
ATOM 786 C C . LEU A 1 97 ? -10.851 -4.883 10.103 1.00 85.75 97 LEU A C 1
ATOM 788 O O . LEU A 1 97 ? -12.026 -5.079 10.416 1.00 85.75 97 LEU A O 1
ATOM 792 N N . ASP A 1 98 ? -9.904 -5.804 10.288 1.00 88.56 98 ASP A N 1
ATOM 793 C CA . ASP A 1 98 ? -10.176 -7.146 10.820 1.00 88.56 98 ASP A CA 1
ATOM 794 C C . ASP A 1 98 ? -10.746 -7.116 12.244 1.00 88.56 98 ASP A C 1
ATOM 796 O O . ASP A 1 98 ? -11.670 -7.862 12.587 1.00 88.56 98 ASP A O 1
ATOM 800 N N . LYS A 1 99 ? -10.178 -6.269 13.108 1.00 87.25 99 LYS A N 1
ATOM 801 C CA . LYS A 1 99 ? -10.623 -6.117 14.500 1.00 87.25 99 LYS A CA 1
ATOM 802 C C . LYS A 1 99 ? -11.951 -5.354 14.564 1.00 87.25 99 LYS A C 1
ATOM 804 O O . LYS A 1 99 ? -12.833 -5.762 15.315 1.00 87.25 99 LYS A O 1
ATOM 809 N N . ALA A 1 100 ? -12.131 -4.317 13.745 1.00 88.12 100 ALA A N 1
ATOM 810 C CA . ALA A 1 100 ? -13.373 -3.558 13.636 1.00 88.12 100 ALA A CA 1
ATOM 811 C C . ALA A 1 100 ? -14.535 -4.436 13.157 1.00 88.12 100 ALA A C 1
ATOM 813 O O . ALA A 1 100 ? -15.609 -4.383 13.749 1.00 88.12 100 ALA A O 1
ATOM 814 N N . TYR A 1 101 ? -14.317 -5.292 12.154 1.00 88.38 101 TYR A N 1
ATOM 815 C CA . TYR A 1 101 ? -15.337 -6.210 11.639 1.00 88.38 101 TYR A CA 1
ATOM 816 C C . TYR A 1 101 ? -15.887 -7.150 12.723 1.00 88.38 101 TYR A C 1
ATOM 818 O O . TYR A 1 101 ? -17.077 -7.436 12.741 1.00 88.38 101 TYR A O 1
ATOM 826 N N . LYS A 1 102 ? -15.051 -7.570 13.682 1.00 86.38 102 LYS A N 1
ATOM 827 C CA . LYS A 1 102 ? -15.459 -8.421 14.819 1.00 86.38 102 LYS A CA 1
ATOM 828 C C . LYS A 1 102 ? -16.283 -7.687 15.886 1.00 86.38 102 LYS A C 1
ATOM 830 O O . LYS A 1 102 ? -16.837 -8.340 16.769 1.00 86.38 102 LYS A O 1
ATOM 835 N N . LEU A 1 103 ? -16.321 -6.352 15.858 1.00 81.94 103 LEU A N 1
ATOM 836 C CA . LEU A 1 103 ? -17.092 -5.523 16.795 1.00 81.94 103 LEU A CA 1
ATOM 837 C C . LEU A 1 103 ? -18.527 -5.242 16.315 1.00 81.94 103 LEU A C 1
ATOM 839 O O . LEU A 1 103 ? -19.303 -4.641 17.072 1.00 81.94 103 LEU A O 1
ATOM 843 N N . PHE A 1 104 ? -18.871 -5.652 15.092 1.00 73.12 104 PHE A N 1
ATOM 844 C CA . PHE A 1 104 ? -20.214 -5.582 14.511 1.00 73.12 104 PHE A CA 1
ATOM 845 C C . PHE A 1 104 ? -20.887 -6.956 14.525 1.00 73.12 104 PHE A C 1
ATOM 847 O O . PHE A 1 104 ? -22.124 -6.968 14.725 1.00 73.12 104 PHE A O 1
#

Foldseek 3Di:
DVVLVVVLVVVLVVLCVVQVQQWADDPPDDQWTDRPVDTDSDPVRLVVLLVVLVVVLVVLPPDDVDDPPPDPPSVVVSVVSVVVSVSSPSVSVVVSVVVSVVSD

Solvent-accessible surface area (backbone atoms only — not comparable to full-atom values): 6129 Å² total; per-residue (Å²): 110,74,68,56,56,56,50,45,53,51,53,50,48,59,44,46,76,75,22,54,68,61,63,32,78,35,88,97,43,88,83,35,28,26,34,105,87,49,78,38,76,43,70,69,52,48,51,52,49,38,50,51,48,50,52,50,41,54,55,69,66,49,85,62,94,76,74,60,89,84,67,70,60,60,70,59,53,43,49,55,46,50,54,50,38,61,72,66,56,56,59,51,43,50,53,40,51,61,56,51,61,75,68,109

Nearest PDB structures (foldseek):
  7enj-assembly1_V  TM=5.174E-01  e=1.969E+00  Homo sapiens
  6vjf-assembly2_C  TM=6.608E-01  e=9.904E+00  Thermochaetoides thermophila DSM 1495

Secondary structure (DSSP, 8-state):
-HHHHHHHHHHHHHHHHHH--SSEEPTT-TT-EEETTEEESSHHHHHHHHHHHHHHHHHHHS--S---TT---HHHHHHHHHHHHHHH--HHHHHHHHHHHTT-

Mean predicted aligned error: 8.63 Å

Sequence (104 aa):
MMKTKKKNLKELKELAESTLITLQPRKGYTDKFEVPFVNFEGYTDLFATIEALLKVCVLATQEDQHRPPFVKSPIYNIRLTLELACKLMPFEEGEFLDKAYKLF

Organism: NCBI:txid2842200